Protein AF-A0A377WN87-F1 (afdb_monomer_lite)

Radius of gyration: 19.36 Å; chains: 1; bounding box: 46×25×48 Å

Structure (mmCIF, N/CA/C/O backbone):
data_AF-A0A377WN87-F1
#
_entry.id   AF-A0A377WN87-F1
#
loop_
_atom_site.group_PDB
_atom_site.id
_atom_site.type_symbol
_atom_site.label_atom_id
_atom_site.label_alt_id
_atom_site.label_comp_id
_atom_site.label_asym_id
_atom_site.label_entity_id
_atom_site.label_seq_id
_atom_site.pdbx_PDB_ins_code
_atom_site.Cartn_x
_atom_site.Cartn_y
_atom_site.Cartn_z
_atom_site.occupancy
_atom_site.B_iso_or_equiv
_atom_site.auth_seq_id
_atom_site.auth_comp_id
_atom_site.auth_asym_id
_atom_site.auth_atom_id
_atom_site.pdbx_PDB_model_num
ATOM 1 N N . MET A 1 1 ? -22.600 18.278 12.293 1.00 84.56 1 MET A N 1
ATOM 2 C CA . MET A 1 1 ? -21.674 17.323 11.647 1.00 84.56 1 MET A CA 1
ATOM 3 C C . MET A 1 1 ? -21.460 16.190 12.638 1.00 84.56 1 MET A C 1
ATOM 5 O O . MET A 1 1 ? -21.238 16.500 13.800 1.00 84.56 1 MET A O 1
ATOM 9 N N . ILE A 1 2 ? -21.636 14.929 12.238 1.00 91.69 2 ILE A N 1
ATOM 10 C CA . ILE A 1 2 ? -21.435 13.779 13.139 1.00 91.69 2 ILE A CA 1
ATOM 11 C C . ILE A 1 2 ? -19.936 13.465 13.168 1.00 91.69 2 ILE A C 1
ATOM 13 O O . ILE A 1 2 ? -19.309 13.426 12.110 1.00 91.69 2 ILE A O 1
ATOM 17 N N . ALA A 1 3 ? -19.360 13.293 14.357 1.00 96.75 3 ALA A N 1
ATOM 18 C CA . ALA A 1 3 ? -17.957 12.917 14.510 1.00 96.75 3 ALA A CA 1
ATOM 19 C C . ALA A 1 3 ? -17.731 11.440 14.129 1.00 96.75 3 ALA A C 1
ATOM 21 O O . ALA A 1 3 ? -18.647 10.624 14.203 1.00 96.75 3 ALA A O 1
ATOM 22 N N . PHE A 1 4 ? -16.510 11.082 13.720 1.00 96.25 4 PHE A N 1
ATOM 23 C CA . PHE A 1 4 ? -16.188 9.726 13.249 1.00 96.25 4 PHE A CA 1
ATOM 24 C C . PHE A 1 4 ? -16.479 8.635 14.295 1.00 96.25 4 PHE A C 1
ATOM 26 O O . PHE A 1 4 ? -17.002 7.573 13.969 1.00 96.25 4 PHE A O 1
ATOM 33 N N . ASP A 1 5 ? -16.196 8.910 15.566 1.00 95.75 5 ASP A N 1
ATOM 34 C CA . ASP A 1 5 ? -16.445 8.014 16.700 1.00 95.75 5 ASP A CA 1
ATOM 35 C C . ASP A 1 5 ? -17.933 7.899 17.087 1.00 95.75 5 ASP A C 1
ATOM 37 O O . ASP A 1 5 ? -18.303 7.042 17.892 1.00 95.75 5 ASP A O 1
ATOM 41 N N . GLN A 1 6 ? -18.788 8.734 16.489 1.00 96.00 6 GLN A N 1
ATOM 42 C CA . GLN A 1 6 ? -20.238 8.778 16.690 1.00 96.00 6 GLN A CA 1
ATOM 43 C C . GLN A 1 6 ? -21.028 8.227 15.494 1.00 96.00 6 GLN A C 1
ATOM 45 O O . GLN A 1 6 ? -22.259 8.306 15.480 1.00 96.00 6 GLN A O 1
ATOM 50 N N . LEU A 1 7 ? -20.348 7.666 14.487 1.00 97.31 7 LEU A N 1
ATOM 51 C CA . LEU A 1 7 ? -21.010 6.968 13.388 1.00 97.31 7 LEU A CA 1
ATOM 52 C C . LEU A 1 7 ? -21.842 5.788 13.916 1.00 97.31 7 LEU A C 1
ATOM 54 O O . LEU A 1 7 ? -21.476 5.103 14.874 1.00 97.31 7 LEU A O 1
ATOM 58 N N . THR A 1 8 ? -22.992 5.552 13.286 1.00 97.44 8 THR A N 1
ATOM 59 C CA . THR A 1 8 ? -23.910 4.485 13.689 1.00 97.44 8 THR A CA 1
ATOM 60 C C . THR A 1 8 ? -23.331 3.111 13.362 1.00 97.44 8 THR A C 1
ATOM 62 O O . THR A 1 8 ? -22.923 2.843 12.234 1.00 97.44 8 THR A O 1
ATOM 65 N N . TRP A 1 9 ? -23.344 2.214 14.345 1.00 97.38 9 TRP A N 1
ATOM 66 C CA . TRP A 1 9 ? -22.921 0.828 14.175 1.00 97.38 9 TRP A CA 1
ATOM 67 C C . TRP A 1 9 ? -24.061 -0.026 13.620 1.00 97.38 9 TRP A C 1
ATOM 69 O O . TRP A 1 9 ? -25.117 -0.104 14.245 1.00 97.38 9 TRP A O 1
ATOM 79 N N . LEU A 1 10 ? -23.834 -0.735 12.509 1.00 98.00 10 LEU A N 1
ATOM 80 C CA . LEU A 1 10 ? -24.836 -1.648 11.937 1.00 98.00 10 LEU A CA 1
ATOM 81 C C . LEU A 1 10 ? -25.183 -2.815 12.883 1.00 98.00 10 LEU A C 1
ATOM 83 O O . LEU A 1 10 ? -26.336 -3.223 12.968 1.00 98.00 10 LEU A O 1
ATOM 87 N N . HIS A 1 11 ? -24.191 -3.327 13.616 1.00 96.94 11 HIS A N 1
ATOM 88 C CA . HIS A 1 11 ? -24.329 -4.463 14.539 1.00 96.94 11 HIS A CA 1
ATOM 89 C C . HIS A 1 11 ? -24.183 -4.061 16.016 1.00 96.94 11 HIS A C 1
ATOM 91 O O . HIS A 1 11 ? -23.929 -4.904 16.873 1.00 96.94 11 HIS A O 1
ATOM 97 N N . GLY A 1 12 ? -24.326 -2.768 16.321 1.00 96.81 12 GLY A N 1
ATOM 98 C CA . GLY A 1 12 ? -23.993 -2.225 17.636 1.00 96.81 12 GLY A CA 1
ATOM 99 C C . GLY A 1 12 ? -22.482 -2.091 17.865 1.00 96.81 12 GLY A C 1
ATOM 100 O O . GLY A 1 12 ? -21.656 -2.553 17.076 1.00 96.81 12 GLY A O 1
ATOM 101 N N . LYS A 1 13 ? -22.113 -1.392 18.941 1.00 96.75 13 LYS A N 1
ATOM 102 C CA . LYS A 1 13 ? -20.708 -1.145 19.282 1.00 96.75 13 LYS A CA 1
ATOM 103 C C . LYS A 1 13 ? -20.039 -2.447 19.765 1.00 96.75 13 LYS A C 1
ATOM 105 O O . LYS A 1 13 ? -20.614 -3.109 20.630 1.00 96.75 13 LYS A O 1
ATOM 110 N N . PRO A 1 14 ? -18.831 -2.796 19.281 1.00 97.06 14 PRO A N 1
ATOM 111 C CA . PRO A 1 14 ? -18.084 -3.957 19.762 1.00 97.06 14 PRO A CA 1
ATOM 112 C C . PRO A 1 14 ? -17.854 -3.918 21.281 1.00 97.06 14 PRO A C 1
ATOM 114 O O . PRO A 1 14 ? -17.564 -2.859 21.839 1.00 97.06 14 PRO A O 1
ATOM 117 N N . GLN A 1 15 ? -17.956 -5.077 21.940 1.00 97.81 15 GLN A N 1
ATOM 118 C CA . GLN A 1 15 ? -17.707 -5.230 23.385 1.00 97.81 15 GLN A CA 1
ATOM 119 C C . GLN A 1 15 ? -16.281 -5.695 23.718 1.00 97.81 15 GLN A C 1
ATOM 121 O O . GLN A 1 15 ? -15.867 -5.637 24.872 1.00 97.81 15 GLN A O 1
ATOM 126 N N . SER A 1 16 ? -15.526 -6.145 2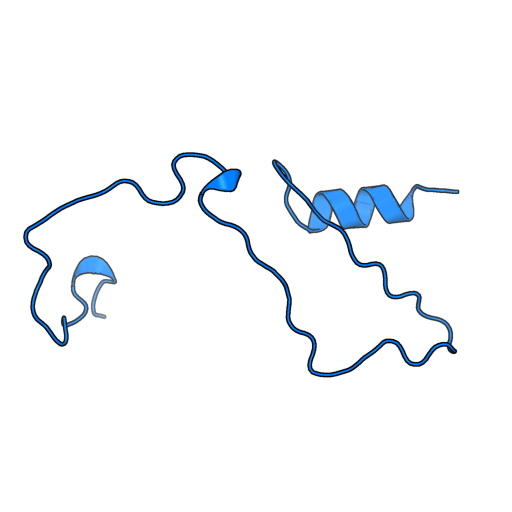2.718 1.00 97.50 16 SER A N 1
ATOM 127 C CA . SER A 1 16 ? -14.134 -6.578 22.838 1.00 97.50 16 SER A CA 1
ATOM 128 C C . SER A 1 16 ? -13.191 -5.596 22.146 1.00 97.50 16 SER A C 1
ATOM 130 O O . SER A 1 16 ? -13.586 -4.877 21.226 1.00 97.50 16 SER A O 1
ATOM 132 N N . SER A 1 17 ? -11.926 -5.604 22.555 1.00 97.56 17 SER A N 1
ATOM 133 C CA . SER A 1 17 ? -10.843 -4.862 21.911 1.00 97.56 17 SER A CA 1
ATOM 134 C C . SER A 1 17 ? -9.767 -5.811 21.381 1.00 97.56 17 SER A C 1
ATOM 136 O O . SER A 1 17 ? -9.726 -6.992 21.721 1.00 97.56 17 SER A O 1
ATOM 138 N N . GLY A 1 18 ? -8.900 -5.283 20.523 1.00 96.56 18 GLY A N 1
ATOM 139 C CA . GLY A 1 18 ? -7.745 -5.979 19.970 1.00 96.56 18 GLY A CA 1
ATOM 140 C C . GLY A 1 18 ? -6.721 -4.971 19.464 1.00 96.56 18 GLY A C 1
ATOM 141 O O . GLY A 1 18 ? -6.982 -3.765 19.449 1.00 96.56 18 GLY A O 1
ATOM 142 N N . LEU A 1 19 ? -5.554 -5.463 19.062 1.00 98.38 19 LEU A N 1
ATOM 143 C CA . LEU A 1 19 ? -4.508 -4.637 18.470 1.00 98.38 19 LEU A CA 1
ATOM 144 C C . LEU A 1 19 ? -4.632 -4.696 16.946 1.00 98.38 19 LEU A C 1
ATOM 146 O O . LEU A 1 19 ? -4.751 -5.775 16.373 1.00 98.38 19 LEU A O 1
ATOM 150 N N . LEU A 1 20 ? -4.609 -3.535 16.296 1.00 97.19 20 LEU A N 1
ATOM 151 C CA . LEU A 1 20 ? -4.619 -3.408 14.841 1.00 97.19 20 LEU A CA 1
ATOM 152 C C . LEU A 1 20 ? -3.309 -2.753 14.407 1.00 97.19 20 LEU A C 1
ATOM 154 O O . LEU A 1 20 ? -2.956 -1.714 14.961 1.00 97.19 20 LEU A O 1
ATOM 158 N N . LYS A 1 21 ? -2.630 -3.332 13.404 1.00 97.00 21 LYS A N 1
ATOM 159 C CA . LYS A 1 21 ? -1.328 -2.849 12.903 1.00 97.00 21 LYS A CA 1
ATOM 160 C C . LYS A 1 21 ? -0.267 -2.753 14.015 1.00 97.00 21 LYS A C 1
ATOM 162 O O . LYS A 1 21 ? 0.409 -1.734 14.121 1.00 97.00 21 LYS A O 1
ATOM 167 N N . ALA A 1 22 ? -0.158 -3.775 14.873 1.00 97.94 22 ALA A N 1
ATOM 168 C CA . ALA A 1 22 ? 0.824 -3.769 15.963 1.00 97.94 22 ALA A CA 1
ATOM 169 C C . ALA A 1 22 ? 2.261 -3.796 15.418 1.00 97.94 22 ALA A C 1
ATOM 171 O O . ALA A 1 22 ? 3.118 -3.062 15.906 1.00 97.94 22 ALA A O 1
ATOM 172 N N . ASN A 1 23 ? 2.479 -4.567 14.354 1.00 97.94 23 ASN A 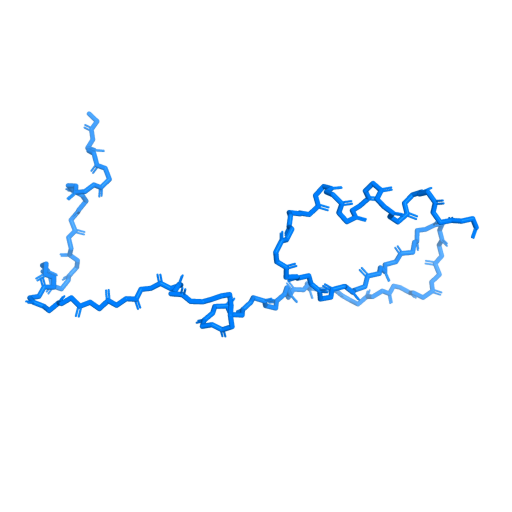N 1
ATOM 173 C CA . ASN A 1 23 ? 3.673 -4.544 13.518 1.00 97.94 23 ASN A CA 1
ATOM 174 C C . ASN A 1 23 ? 3.276 -4.326 12.044 1.00 97.94 23 ASN A C 1
ATOM 176 O O . ASN A 1 23 ? 2.129 -4.606 11.671 1.00 97.94 23 ASN A O 1
ATOM 180 N N . PRO A 1 24 ? 4.187 -3.843 11.178 1.00 97.44 24 PRO A N 1
ATOM 181 C CA . PRO A 1 24 ? 3.914 -3.711 9.745 1.00 97.44 24 PRO A CA 1
ATOM 182 C C . PRO A 1 24 ? 3.454 -5.017 9.083 1.00 97.44 24 PRO A C 1
ATOM 184 O O . PRO A 1 24 ? 2.615 -4.997 8.185 1.00 97.44 24 PRO A O 1
ATOM 187 N N . GLU A 1 25 ? 3.963 -6.152 9.554 1.00 97.31 25 GLU A N 1
ATOM 188 C CA . GLU A 1 25 ? 3.681 -7.483 9.014 1.00 97.31 25 GLU A CA 1
ATOM 189 C C . GLU A 1 25 ? 2.245 -7.949 9.310 1.00 97.31 25 GLU A C 1
ATOM 191 O O . GLU A 1 25 ? 1.705 -8.767 8.568 1.00 97.31 25 GLU A O 1
ATOM 196 N N . ASP A 1 26 ? 1.589 -7.376 10.328 1.00 98.12 26 ASP A N 1
ATOM 197 C CA . ASP A 1 26 ? 0.184 -7.657 10.660 1.00 98.12 26 ASP A CA 1
ATOM 198 C C . ASP A 1 26 ? -0.792 -7.022 9.651 1.00 98.12 26 ASP A C 1
ATOM 200 O O . ASP A 1 26 ? -1.998 -7.281 9.688 1.00 98.12 26 ASP A O 1
ATOM 204 N N . PHE A 1 27 ? -0.299 -6.142 8.770 1.00 97.88 27 PHE A N 1
ATOM 205 C CA . PHE A 1 27 ? -1.114 -5.403 7.811 1.00 97.88 27 PHE A CA 1
ATOM 206 C C . PHE A 1 27 ? -0.437 -5.310 6.443 1.00 97.88 27 PHE A C 1
ATOM 208 O O . PHE A 1 27 ? 0.187 -4.311 6.081 1.00 97.88 27 PHE A O 1
ATOM 215 N N . LEU A 1 28 ? -0.622 -6.360 5.649 1.00 97.56 28 LEU A N 1
ATOM 216 C CA . LEU A 1 28 ? -0.162 -6.416 4.269 1.00 97.56 28 LEU A CA 1
ATOM 217 C C . LEU A 1 28 ? -1.210 -5.826 3.317 1.00 97.56 28 LEU A C 1
ATOM 219 O O . LEU A 1 28 ? -2.375 -6.218 3.339 1.00 97.56 28 LEU A O 1
ATOM 223 N N . VAL A 1 29 ? -0.776 -4.920 2.441 1.00 97.56 29 VAL A N 1
ATOM 224 C CA . VAL A 1 29 ? -1.601 -4.381 1.352 1.00 97.56 29 VAL A CA 1
ATOM 225 C C . VAL A 1 29 ? -0.969 -4.768 0.027 1.00 97.56 29 VAL A C 1
ATOM 227 O O . VAL A 1 29 ? 0.206 -4.486 -0.205 1.00 97.56 29 VAL A O 1
ATOM 230 N N . VAL A 1 30 ? -1.760 -5.392 -0.842 1.00 97.44 30 VAL A N 1
ATOM 231 C CA . VAL A 1 30 ? -1.385 -5.686 -2.224 1.00 97.44 30 VAL A CA 1
ATOM 232 C C . VAL A 1 30 ? -2.285 -4.853 -3.121 1.00 97.44 30 VAL A C 1
ATOM 234 O O . VAL A 1 30 ? -3.502 -4.992 -3.069 1.00 97.44 30 VAL A O 1
ATOM 237 N N . GLU A 1 31 ? -1.684 -3.959 -3.899 1.00 96.81 31 GLU A N 1
ATOM 238 C CA . GLU A 1 31 ? -2.414 -3.171 -4.887 1.00 96.81 31 GLU A CA 1
ATOM 239 C C . GLU A 1 31 ? -2.943 -4.081 -5.999 1.00 96.81 31 GLU A C 1
ATOM 241 O O . GLU A 1 31 ? -2.218 -4.951 -6.494 1.00 96.81 31 GLU A O 1
ATOM 246 N N . ASP A 1 32 ? -4.206 -3.867 -6.361 1.00 96.31 32 ASP A N 1
ATOM 247 C CA . ASP A 1 32 ? -4.890 -4.550 -7.450 1.00 96.31 32 ASP A CA 1
ATOM 248 C C . ASP A 1 32 ? -5.199 -3.529 -8.548 1.00 96.31 32 ASP A C 1
ATOM 250 O O . ASP A 1 32 ? -6.113 -2.708 -8.425 1.00 96.31 32 ASP A O 1
ATOM 254 N N . LEU A 1 33 ? -4.370 -3.529 -9.592 1.00 94.62 33 LEU A N 1
ATOM 255 C CA . LEU A 1 33 ? -4.600 -2.719 -10.780 1.00 94.62 33 LEU A CA 1
ATOM 256 C C . LEU A 1 33 ? -5.540 -3.485 -11.709 1.00 94.62 33 LEU A C 1
ATOM 258 O O . LEU A 1 33 ? -5.301 -4.642 -12.037 1.00 94.62 33 LEU A O 1
ATOM 262 N N . VAL A 1 34 ? -6.568 -2.808 -12.217 1.00 95.06 34 VAL A N 1
ATOM 263 C CA . VAL A 1 34 ? -7.531 -3.388 -13.173 1.00 95.06 34 VAL A CA 1
ATOM 264 C C . VAL A 1 34 ? -6.954 -3.590 -14.587 1.00 95.06 34 VAL A C 1
ATOM 266 O O . VAL A 1 34 ? -7.704 -3.802 -15.538 1.00 95.06 34 VAL A O 1
ATOM 269 N N . PHE A 1 35 ? -5.631 -3.503 -14.741 1.00 95.06 35 PHE A N 1
ATOM 270 C CA . PHE A 1 35 ? -4.894 -3.691 -15.988 1.00 95.06 35 PHE A CA 1
ATOM 271 C C . PHE A 1 35 ? -3.484 -4.232 -15.710 1.00 95.06 35 PHE A C 1
ATOM 273 O O . PHE A 1 35 ? -2.944 -4.092 -14.611 1.00 95.06 35 PHE A O 1
ATOM 280 N N . ALA A 1 36 ? -2.885 -4.843 -16.730 1.00 94.62 36 ALA A N 1
ATOM 281 C CA . ALA A 1 36 ? -1.487 -5.260 -16.721 1.00 94.62 36 ALA A CA 1
ATOM 282 C C . ALA A 1 36 ? -0.622 -4.225 -17.463 1.00 94.62 36 ALA A C 1
ATOM 284 O O . ALA A 1 36 ? -1.161 -3.484 -18.283 1.00 94.62 36 ALA A O 1
ATOM 285 N N . PRO A 1 37 ? 0.700 -4.169 -17.216 1.00 95.19 37 PRO A N 1
ATOM 286 C CA . PRO A 1 37 ? 1.595 -3.364 -18.038 1.00 95.19 37 PRO A CA 1
ATOM 287 C C . PRO A 1 37 ? 1.459 -3.731 -19.518 1.00 95.19 37 PRO A C 1
ATOM 289 O O . PRO A 1 37 ? 1.500 -4.913 -19.858 1.00 95.19 37 PRO A O 1
ATOM 292 N N . ASP A 1 38 ? 1.357 -2.721 -20.382 1.00 95.56 38 ASP A N 1
ATOM 293 C CA . ASP A 1 38 ? 1.158 -2.913 -21.826 1.00 95.56 38 ASP A CA 1
ATOM 294 C C . ASP A 1 38 ? 2.369 -3.575 -22.512 1.00 95.56 38 ASP A C 1
ATOM 296 O O . ASP A 1 38 ? 2.248 -4.175 -23.576 1.00 95.56 38 ASP A O 1
ATOM 300 N N . GLY A 1 39 ? 3.548 -3.503 -21.884 1.00 95.06 39 GLY A N 1
ATOM 301 C CA . GLY A 1 39 ? 4.803 -4.066 -22.395 1.00 95.06 39 GLY A CA 1
ATOM 302 C C . GLY A 1 39 ? 5.554 -3.149 -23.365 1.00 95.06 39 GLY A C 1
ATOM 303 O O . GLY A 1 39 ? 6.699 -3.437 -23.707 1.00 95.06 39 GLY A O 1
ATOM 304 N N . GLU A 1 40 ? 4.950 -2.029 -23.754 1.00 94.88 40 GLU A N 1
ATOM 305 C CA . GLU A 1 40 ? 5.526 -0.990 -24.607 1.00 94.88 40 GLU A CA 1
ATOM 306 C C . GLU A 1 40 ? 5.112 0.415 -24.134 1.00 94.88 40 GLU A C 1
ATOM 308 O O . GLU A 1 40 ? 4.251 0.562 -23.267 1.00 94.88 40 GLU A O 1
ATOM 313 N N . GLY A 1 41 ? 5.739 1.454 -24.695 1.00 95.62 41 GLY A N 1
ATOM 314 C CA . GLY A 1 41 ? 5.487 2.857 -24.353 1.00 95.62 41 GLY A CA 1
ATOM 315 C C . GLY A 1 41 ? 6.652 3.535 -23.627 1.00 95.62 41 GLY A C 1
ATOM 316 O O . GLY A 1 41 ? 7.711 2.950 -23.416 1.00 95.62 41 GLY A O 1
ATOM 317 N N . GLU A 1 42 ? 6.464 4.808 -23.277 1.00 96.81 42 GLU A N 1
ATOM 318 C CA . GLU A 1 42 ? 7.499 5.636 -22.632 1.00 96.81 42 GLU A CA 1
ATOM 319 C C . GLU A 1 42 ? 7.584 5.448 -21.107 1.00 96.81 42 GLU A C 1
ATOM 321 O O . GLU A 1 42 ? 8.560 5.858 -20.483 1.00 96.81 42 GLU A O 1
ATOM 326 N N . HIS A 1 43 ? 6.566 4.827 -20.501 1.00 94.88 43 HIS A N 1
ATOM 327 C CA . HIS A 1 43 ? 6.457 4.646 -19.056 1.00 94.88 43 HIS A CA 1
ATOM 328 C C . HIS A 1 43 ? 6.855 3.230 -18.631 1.00 94.88 43 HIS A C 1
ATOM 330 O O . HIS A 1 43 ? 6.501 2.248 -19.279 1.00 94.88 43 HIS A O 1
ATOM 336 N N . VAL A 1 44 ? 7.518 3.121 -17.476 1.00 94.56 44 VAL A N 1
ATOM 337 C CA . VAL A 1 44 ? 7.863 1.838 -16.849 1.00 94.56 44 VAL A CA 1
ATOM 338 C C . VAL A 1 44 ? 7.034 1.649 -15.582 1.00 94.56 44 VAL A C 1
ATOM 340 O O . VAL A 1 44 ? 7.111 2.445 -14.647 1.00 94.56 44 VAL A O 1
ATOM 343 N N . LEU A 1 45 ? 6.257 0.567 -15.530 1.00 96.06 45 LEU A N 1
ATOM 344 C CA . LEU A 1 45 ? 5.528 0.156 -14.331 1.00 96.06 45 LEU A CA 1
ATOM 345 C C . LEU A 1 45 ? 6.432 -0.703 -13.441 1.00 96.06 45 LEU A C 1
ATOM 347 O O . LEU A 1 45 ? 6.810 -1.813 -13.814 1.00 96.06 45 LEU A O 1
ATOM 351 N N . VAL A 1 46 ? 6.751 -0.201 -12.246 1.00 95.44 46 VAL A N 1
ATOM 352 C CA . VAL A 1 46 ? 7.587 -0.902 -11.260 1.00 95.44 46 VAL A CA 1
ATOM 353 C C . VAL A 1 46 ? 6.744 -1.278 -10.048 1.00 95.44 46 VAL A C 1
ATOM 355 O O . VAL A 1 46 ? 6.217 -0.415 -9.348 1.00 95.44 46 VAL A O 1
ATOM 358 N N . ARG A 1 47 ? 6.634 -2.579 -9.767 1.00 96.06 47 ARG A N 1
ATOM 359 C CA . ARG A 1 47 ? 5.922 -3.088 -8.590 1.00 96.06 47 ARG A CA 1
ATOM 360 C C . ARG A 1 47 ? 6.895 -3.280 -7.433 1.00 96.06 47 ARG A C 1
ATOM 362 O O . ARG A 1 47 ? 7.818 -4.084 -7.531 1.00 96.06 47 ARG A O 1
ATOM 369 N N . ILE A 1 48 ? 6.669 -2.570 -6.329 1.00 96.75 48 ILE A N 1
ATOM 370 C CA . ILE A 1 48 ? 7.588 -2.539 -5.184 1.00 96.75 48 ILE A CA 1
ATOM 371 C C . ILE A 1 48 ? 6.870 -2.960 -3.908 1.00 96.75 48 ILE A C 1
ATOM 373 O O . ILE A 1 48 ? 5.791 -2.462 -3.589 1.00 96.75 48 ILE A O 1
ATOM 377 N N . LEU A 1 49 ? 7.514 -3.839 -3.140 1.00 97.75 49 LEU A N 1
ATOM 378 C CA . LEU A 1 49 ? 7.165 -4.075 -1.745 1.00 97.75 49 LEU A CA 1
ATOM 379 C C . LEU A 1 49 ? 7.913 -3.056 -0.886 1.00 97.75 49 LEU A C 1
ATOM 381 O O . LEU A 1 49 ? 9.141 -3.012 -0.898 1.00 97.75 49 LEU A O 1
ATOM 385 N N . LYS A 1 50 ? 7.170 -2.249 -0.125 1.00 97.38 50 LYS A N 1
ATOM 386 C CA . LYS A 1 50 ? 7.735 -1.276 0.816 1.00 97.38 50 LYS A CA 1
ATOM 387 C C . LYS A 1 50 ? 7.322 -1.590 2.254 1.00 97.38 50 LYS A C 1
ATOM 389 O O . LYS A 1 50 ? 6.170 -1.941 2.503 1.00 97.38 50 LYS A O 1
ATOM 394 N N . ASN A 1 51 ? 8.235 -1.393 3.201 1.00 97.44 51 ASN A N 1
ATOM 395 C CA . ASN A 1 51 ? 7.985 -1.461 4.644 1.00 97.44 51 ASN A CA 1
ATOM 396 C C . ASN A 1 51 ? 8.745 -0.306 5.322 1.00 97.44 51 ASN A C 1
ATOM 398 O O . ASN A 1 51 ? 9.841 0.042 4.892 1.00 97.44 51 ASN A O 1
ATOM 402 N N . GLY A 1 52 ? 8.146 0.336 6.327 1.00 96.69 52 GLY A N 1
ATOM 403 C CA . GLY A 1 52 ? 8.782 1.421 7.085 1.00 96.69 52 GLY A CA 1
ATOM 404 C C . GLY A 1 52 ? 8.909 2.768 6.359 1.00 96.69 52 GLY A C 1
ATOM 405 O O . GLY A 1 52 ? 9.470 3.704 6.919 1.00 96.69 52 GLY A O 1
ATOM 406 N N . CYS A 1 53 ? 8.375 2.907 5.142 1.00 97.25 53 CYS A N 1
ATOM 407 C CA . CYS A 1 53 ? 8.412 4.155 4.380 1.00 97.25 53 CYS A CA 1
ATOM 408 C C . CYS A 1 53 ? 7.093 4.443 3.642 1.00 97.25 53 CYS A C 1
ATOM 410 O O . CYS A 1 53 ? 6.248 3.566 3.405 1.00 97.25 53 CYS A O 1
ATOM 412 N N . ASN A 1 54 ? 6.894 5.714 3.295 1.00 96.88 54 ASN A N 1
ATOM 413 C CA . ASN A 1 54 ? 5.759 6.153 2.489 1.00 96.88 54 ASN A CA 1
ATOM 414 C C . ASN A 1 54 ? 6.077 6.048 0.986 1.00 96.88 54 ASN A C 1
ATOM 416 O O . ASN A 1 54 ? 7.218 5.837 0.585 1.00 96.88 54 ASN A O 1
ATOM 420 N N . THR A 1 55 ? 5.047 6.183 0.153 1.00 96.50 55 THR 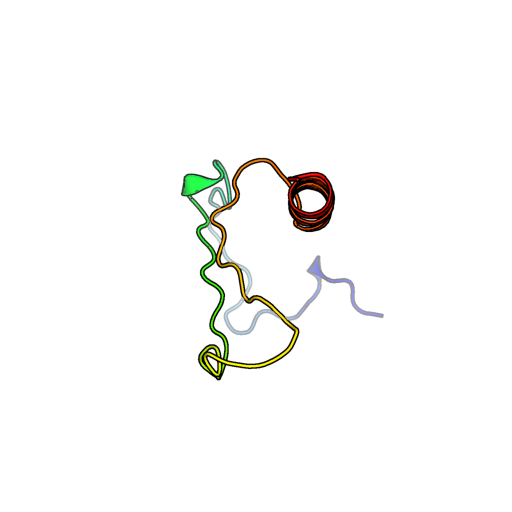A N 1
ATOM 421 C CA . THR A 1 55 ? 5.176 6.040 -1.303 1.00 96.50 55 THR A CA 1
ATOM 422 C C . THR A 1 55 ? 6.074 7.111 -1.923 1.00 96.50 55 THR A C 1
ATOM 424 O O . THR A 1 55 ? 6.833 6.804 -2.835 1.00 96.50 55 THR A O 1
ATOM 427 N N . ARG A 1 56 ? 6.038 8.350 -1.408 1.00 97.25 56 ARG A N 1
ATOM 428 C CA . ARG A 1 56 ? 6.835 9.459 -1.949 1.00 97.25 56 ARG A CA 1
ATOM 429 C C . ARG A 1 56 ? 8.333 9.206 -1.799 1.00 97.25 56 ARG A C 1
ATOM 431 O O . ARG A 1 56 ? 9.059 9.366 -2.766 1.00 97.25 56 ARG A O 1
ATOM 438 N N . PHE A 1 57 ? 8.759 8.737 -0.628 1.00 97.38 57 PHE A N 1
ATOM 439 C CA . PHE A 1 57 ? 10.157 8.398 -0.362 1.00 97.38 57 PHE A CA 1
ATOM 440 C C . PHE A 1 57 ? 10.707 7.376 -1.367 1.00 97.38 57 PHE A C 1
ATOM 442 O O . PHE A 1 57 ? 11.798 7.554 -1.895 1.00 97.38 57 PHE A O 1
ATOM 449 N N . VAL A 1 58 ? 9.939 6.320 -1.653 1.00 96.81 58 VAL A N 1
ATOM 450 C CA . VAL A 1 58 ? 10.346 5.292 -2.623 1.00 96.81 58 VAL A CA 1
ATOM 451 C C . VAL A 1 58 ? 10.379 5.862 -4.041 1.00 96.81 58 VAL A C 1
ATOM 453 O O . VAL A 1 58 ? 11.316 5.580 -4.777 1.00 96.81 58 VAL A O 1
ATOM 456 N N . ALA A 1 59 ? 9.391 6.677 -4.416 1.00 96.06 59 ALA A N 1
ATOM 457 C CA . ALA A 1 59 ? 9.338 7.299 -5.737 1.00 96.06 59 ALA A CA 1
ATOM 458 C C . ALA A 1 59 ? 10.527 8.239 -5.989 1.00 96.06 59 ALA A C 1
ATOM 460 O O . ALA A 1 59 ? 11.139 8.170 -7.050 1.00 96.06 59 ALA A O 1
ATOM 461 N N . ASP A 1 60 ? 10.881 9.069 -5.004 1.00 96.69 60 ASP A N 1
ATOM 462 C CA . ASP A 1 60 ? 12.045 9.952 -5.096 1.00 96.69 60 ASP A CA 1
ATOM 463 C C . ASP A 1 60 ? 13.339 9.122 -5.191 1.00 96.69 60 ASP A C 1
ATOM 465 O O . ASP A 1 60 ? 14.168 9.377 -6.057 1.00 96.69 60 ASP A O 1
ATOM 469 N N . ALA A 1 61 ? 13.480 8.060 -4.385 1.00 95.75 61 ALA A N 1
ATOM 470 C CA . ALA A 1 61 ? 14.645 7.175 -4.447 1.00 95.75 61 ALA A CA 1
ATOM 471 C C . ALA A 1 61 ? 14.800 6.465 -5.803 1.00 95.75 61 ALA A C 1
ATOM 473 O O . ALA A 1 61 ? 15.926 6.299 -6.256 1.00 95.75 61 ALA A O 1
ATOM 474 N N . LEU A 1 62 ? 13.700 6.061 -6.454 1.00 94.94 62 LEU A N 1
ATOM 475 C CA . LEU A 1 62 ? 13.737 5.477 -7.802 1.00 94.94 62 LEU A CA 1
ATOM 476 C C . LEU A 1 62 ? 14.210 6.476 -8.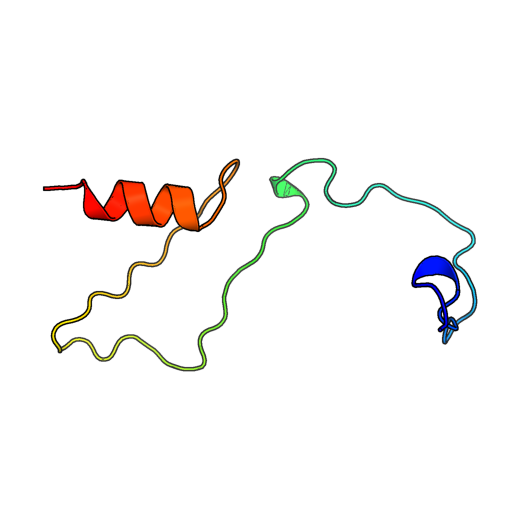860 1.00 94.94 62 LEU A C 1
ATOM 478 O O . LEU A 1 62 ? 14.902 6.075 -9.787 1.00 94.94 62 LEU A O 1
ATOM 482 N N . GLY A 1 63 ? 13.828 7.750 -8.735 1.00 93.44 63 GLY A N 1
ATOM 483 C CA . GLY A 1 63 ? 14.202 8.794 -9.694 1.00 93.44 63 GLY A CA 1
ATOM 484 C C . GLY A 1 63 ? 15.692 9.142 -9.680 1.00 93.44 6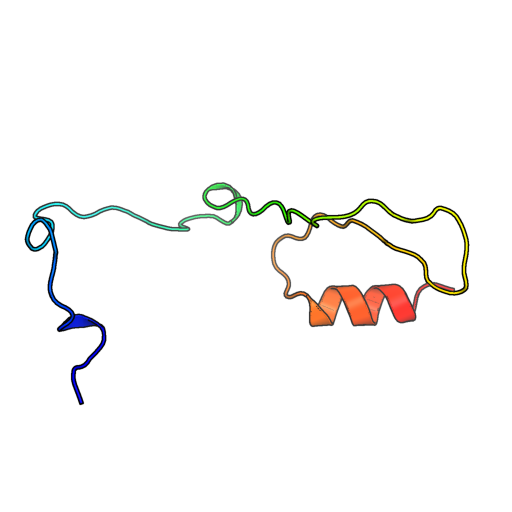3 GLY A C 1
ATOM 485 O O . GLY A 1 63 ? 16.205 9.648 -10.671 1.00 93.44 63 GLY A O 1
ATOM 486 N N . GLU A 1 64 ? 16.381 8.845 -8.577 1.00 93.94 64 GLU A N 1
ATOM 487 C CA . GLU A 1 64 ? 17.823 9.064 -8.410 1.00 93.94 64 GLU A CA 1
ATOM 488 C C . GLU A 1 64 ? 18.673 7.856 -8.853 1.00 93.94 64 GLU A C 1
ATOM 490 O O . GLU A 1 64 ? 19.903 7.933 -8.843 1.00 93.94 64 GLU A O 1
ATOM 495 N N . ILE A 1 65 ? 18.052 6.722 -9.208 1.00 84.12 65 ILE A N 1
ATOM 496 C CA . ILE A 1 65 ? 18.783 5.551 -9.711 1.00 84.12 65 ILE A CA 1
ATOM 497 C C . ILE A 1 65 ? 19.235 5.851 -11.153 1.00 84.12 65 ILE A C 1
ATOM 499 O O . ILE A 1 65 ? 18.378 6.157 -11.984 1.00 84.12 65 ILE A O 1
ATOM 503 N N . PRO A 1 66 ? 20.549 5.791 -11.446 1.00 62.06 66 PRO A N 1
ATOM 504 C CA . PRO A 1 66 ? 21.101 6.129 -12.757 1.00 62.06 66 PRO A CA 1
ATOM 505 C C . PRO A 1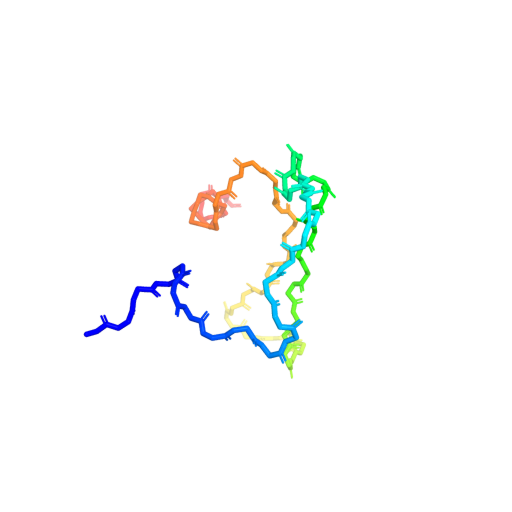 66 ? 20.752 5.121 -13.858 1.00 62.06 66 PRO A C 1
ATOM 507 O O . PRO A 1 66 ? 20.541 3.926 -13.541 1.00 62.06 66 PRO A O 1
#

Sequence (66 aa):
MIAFDQLTWLHGKPQSSGLLKANPEDFLVVEDLVFAPDGEGEHVLVRILKNGCNTRFVADALGEIP

Secondary structure (DSSP, 8-state):
---GGGSPPTT---S----SSSSGGG-------SS---S-SS--------SSS-HHHHHHHHHT--

pLDDT: mean 95.57, std 4.81, range [62.06, 98.38]

Foldseek 3Di:
DADPVRDDDPVDDDPDDDDDCPDVVSDDDDDDDPDDPPPDDDDDDDDDDDDPDDPVVVVVVVVPDD

Organism: Klebsiella pneumoniae (NCBI:txid573)

InterPro domains:
  IPR020103 Pseudouridine synthase, catalytic domain superfamily [SSF55120] (3-64)
  IPR042214 Pseudouridine synthase, TruD, catalytic domain [G3DSA:3.30.2350.20] (3-65)
  IPR050170 tRNA pseudouridine synthase D [PTHR47811] (1-64)